Protein AF-A0A087S8H8-F1 (afdb_monomer)

Nearest PDB structures (foldseek):
  6p7z-assembly1_A  TM=6.722E-01  e=1.035E+00  Homo sapiens
  3n71-assembly1_A  TM=5.356E-01  e=2.766E+00  Mus musculus
  8w31-assembly1_A  TM=5.573E-01  e=4.852E+00  Rattus norvegicus

Solvent-accessible surface area (b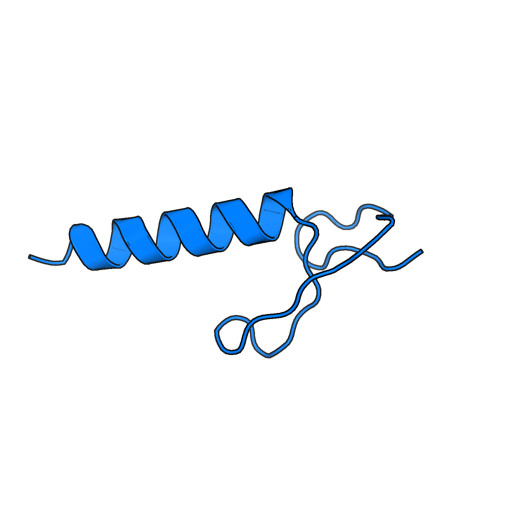ackbone atoms only — not comparable to full-atom values): 2748 Å² total; per-residue (Å²): 114,57,58,19,72,85,77,69,44,80,32,96,60,66,48,63,43,89,90,51,86,61,45,40,21,31,71,66,61,43,50,52,52,54,49,52,52,56,52,52,66,65,68,74,117

Structure (mmCIF, N/CA/C/O backbone):
data_AF-A0A087S8H8-F1
#
_entry.id   AF-A0A087S8H8-F1
#
loop_
_atom_site.group_PDB
_atom_site.id
_atom_site.type_symbol
_atom_site.label_atom_id
_atom_site.label_alt_id
_atom_site.label_comp_id
_atom_site.label_asym_id
_atom_site.label_entity_id
_atom_site.label_seq_id
_atom_site.pdbx_PDB_ins_code
_atom_site.Cartn_x
_atom_site.Cartn_y
_atom_site.Cartn_z
_atom_site.occupancy
_atom_site.B_iso_or_equiv
_atom_site.auth_seq_id
_atom_site.auth_comp_id
_atom_site.auth_asym_id
_atom_site.auth_atom_id
_atom_site.pdbx_PDB_model_num
ATOM 1 N N . MET A 1 1 ? -10.446 -1.255 12.390 1.00 79.38 1 MET A N 1
ATOM 2 C CA . MET A 1 1 ? -9.463 -0.426 11.667 1.00 79.38 1 MET A CA 1
ATOM 3 C C . MET A 1 1 ? -9.056 -1.225 10.443 1.00 79.38 1 MET A C 1
ATOM 5 O O . MET A 1 1 ? -8.987 -2.440 10.582 1.00 79.38 1 MET A O 1
ATOM 9 N N . PRO A 1 2 ? -8.925 -0.625 9.251 1.00 90.19 2 PRO A N 1
ATOM 10 C CA . PRO A 1 2 ? -8.375 -1.347 8.107 1.00 90.19 2 PRO A CA 1
ATOM 11 C C . PRO A 1 2 ? -6.922 -1.769 8.383 1.00 90.19 2 PRO A C 1
ATOM 13 O O . PRO A 1 2 ? -6.216 -1.110 9.152 1.00 90.19 2 PRO A O 1
ATOM 16 N N . ILE A 1 3 ? -6.501 -2.874 7.769 1.00 94.12 3 ILE A N 1
ATOM 17 C CA . ILE A 1 3 ? -5.166 -3.462 7.927 1.00 94.12 3 ILE A CA 1
ATOM 18 C C . ILE A 1 3 ? -4.387 -3.215 6.636 1.00 94.12 3 ILE A C 1
ATOM 20 O O . ILE A 1 3 ? -4.906 -3.456 5.552 1.00 94.12 3 ILE A O 1
ATOM 24 N N . CYS A 1 4 ? -3.149 -2.737 6.752 1.00 94.44 4 CYS A N 1
ATOM 25 C CA . CYS A 1 4 ? -2.265 -2.563 5.598 1.00 94.44 4 CYS A CA 1
ATOM 26 C C . CYS A 1 4 ? -1.794 -3.922 5.052 1.00 94.44 4 CYS A C 1
ATOM 28 O O . CYS A 1 4 ? -1.209 -4.703 5.806 1.00 94.44 4 CYS A O 1
ATOM 30 N N . ALA A 1 5 ? -1.948 -4.164 3.748 1.00 92.94 5 ALA A N 1
ATOM 31 C CA . ALA A 1 5 ? -1.519 -5.396 3.082 1.00 92.94 5 ALA A CA 1
ATOM 32 C C . ALA A 1 5 ? 0.002 -5.643 3.185 1.00 92.94 5 ALA A C 1
ATOM 34 O O . ALA A 1 5 ? 0.434 -6.779 3.361 1.00 92.94 5 ALA A O 1
ATOM 35 N N . LYS A 1 6 ? 0.825 -4.580 3.168 1.00 93.06 6 LYS A N 1
ATOM 36 C CA . LYS A 1 6 ? 2.298 -4.693 3.243 1.00 93.06 6 LYS A CA 1
ATOM 37 C C . LYS A 1 6 ? 2.823 -4.987 4.644 1.00 93.06 6 LYS A C 1
ATOM 39 O O . LYS A 1 6 ? 3.654 -5.871 4.824 1.00 93.06 6 LYS A O 1
ATOM 44 N N . CYS A 1 7 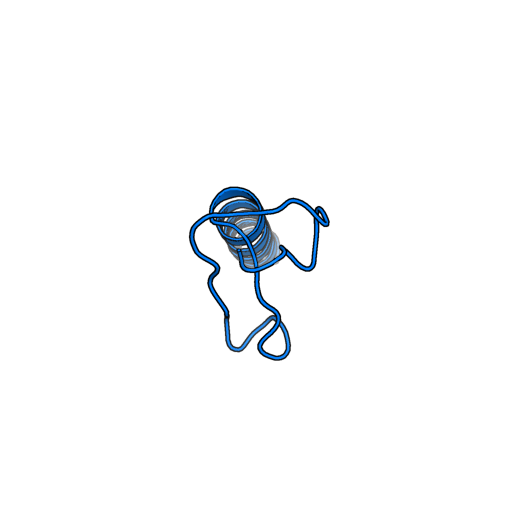? 2.414 -4.186 5.630 1.00 94.94 7 CYS A N 1
ATOM 45 C CA . CYS A 1 7 ? 3.016 -4.204 6.968 1.00 94.94 7 CYS A CA 1
ATOM 46 C C . CYS A 1 7 ? 2.135 -4.858 8.035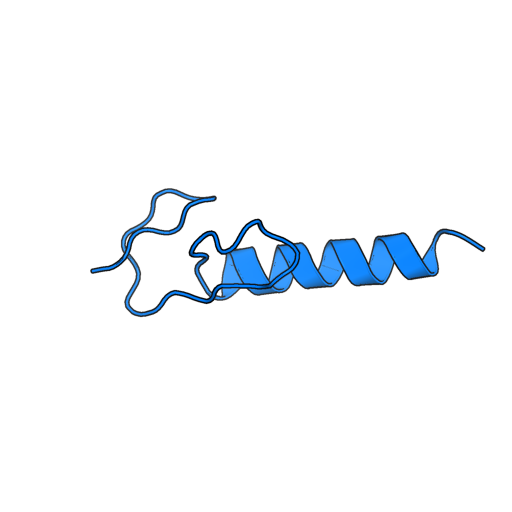 1.00 94.94 7 CYS A C 1
ATOM 48 O O . CYS A 1 7 ? 2.571 -4.983 9.175 1.00 94.94 7 CYS A O 1
ATOM 50 N N . SER A 1 8 ? 0.914 -5.278 7.679 1.00 95.19 8 SER A N 1
ATOM 51 C CA . SER A 1 8 ? -0.043 -5.946 8.575 1.00 95.19 8 SER A CA 1
ATOM 52 C C . SER A 1 8 ? -0.421 -5.148 9.833 1.00 95.19 8 SER A C 1
ATOM 54 O O . SER A 1 8 ? -0.974 -5.708 10.776 1.00 95.19 8 SER A O 1
ATOM 56 N N . ASN A 1 9 ? -0.153 -3.839 9.857 1.00 95.00 9 ASN A N 1
ATOM 57 C CA . ASN A 1 9 ? -0.518 -2.967 10.969 1.00 95.00 9 ASN A CA 1
ATOM 58 C C . ASN A 1 9 ? -1.964 -2.476 10.843 1.00 95.00 9 ASN A C 1
ATOM 60 O O . ASN A 1 9 ? -2.431 -2.152 9.745 1.00 95.00 9 ASN A O 1
ATOM 64 N N . ASP A 1 10 ? -2.627 -2.323 11.990 1.00 95.81 10 ASP A N 1
ATOM 65 C CA . ASP A 1 10 ? -3.881 -1.582 12.108 1.00 95.81 10 ASP A CA 1
ATOM 66 C C . ASP A 1 10 ? -3.653 -0.092 11.842 1.00 95.81 10 ASP A C 1
ATOM 68 O O . ASP A 1 10 ? -2.870 0.574 12.526 1.00 95.81 10 ASP A O 1
ATOM 72 N N . VAL A 1 11 ? -4.381 0.460 10.874 1.00 94.06 11 VAL A N 1
ATOM 73 C CA . VAL A 1 11 ? -4.264 1.871 10.500 1.00 94.06 11 VAL A CA 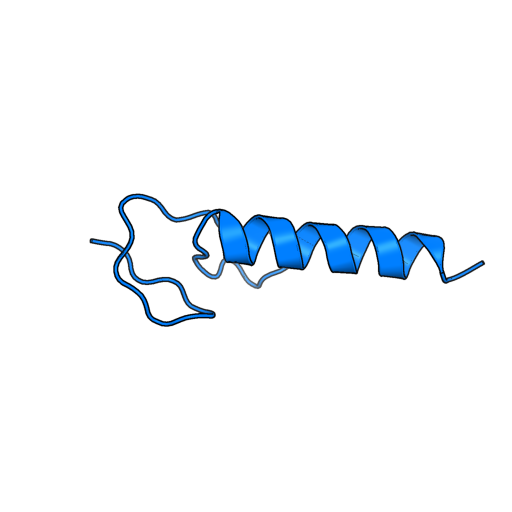1
ATOM 74 C C . VAL A 1 11 ? -5.618 2.562 10.459 1.00 94.06 11 VAL A C 1
ATOM 76 O O . VAL A 1 11 ? -6.675 1.948 10.364 1.00 94.06 11 VAL A O 1
ATOM 79 N N . LYS A 1 12 ? -5.607 3.894 10.555 1.00 93.00 12 LYS A N 1
ATOM 80 C CA . LYS A 1 12 ? -6.846 4.692 10.546 1.00 93.00 12 LYS A CA 1
ATOM 81 C C . LYS A 1 12 ? -7.458 4.820 9.152 1.00 93.00 12 LYS A C 1
ATOM 83 O O . LYS A 1 12 ? -8.658 5.051 9.040 1.00 93.00 12 LYS A O 1
ATOM 88 N N . LYS A 1 13 ? -6.629 4.725 8.114 1.00 91.69 13 LYS A N 1
ATOM 89 C CA . LYS A 1 13 ? -6.999 4.904 6.714 1.00 91.69 13 LYS A CA 1
ATOM 90 C C . LYS A 1 13 ? -6.053 4.092 5.835 1.00 91.69 13 LYS A C 1
ATOM 92 O O . LYS A 1 13 ? -4.859 4.031 6.131 1.00 91.69 13 LYS A O 1
ATOM 97 N N . VAL A 1 14 ? -6.609 3.520 4.778 1.00 93.56 14 VAL A N 1
ATOM 98 C CA . VAL A 1 14 ? -5.889 2.824 3.711 1.00 93.56 14 VAL A CA 1
ATOM 99 C C . VAL A 1 14 ? -6.119 3.531 2.378 1.00 93.56 14 VAL A C 1
ATOM 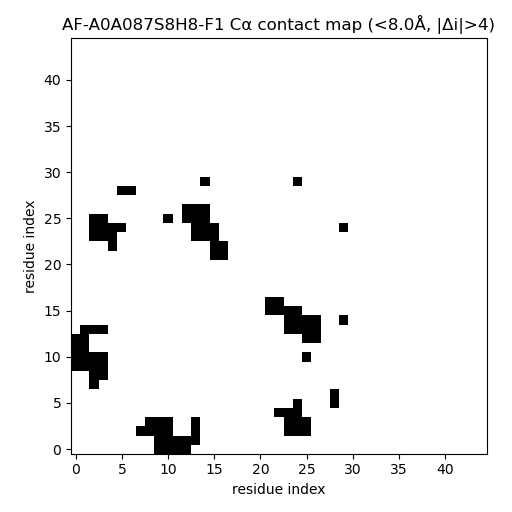101 O O . VAL A 1 14 ? -7.022 4.368 2.263 1.00 93.56 14 VAL A O 1
ATOM 104 N N . TYR A 1 15 ? -5.235 3.249 1.432 1.00 91.38 15 TYR A N 1
ATOM 105 C CA . TYR A 1 15 ? -5.195 3.784 0.082 1.00 91.38 15 TYR A CA 1
ATOM 106 C C . TYR A 1 15 ? -4.928 2.621 -0.871 1.00 91.38 15 TYR A C 1
ATOM 108 O O . TYR A 1 15 ? -3.989 1.856 -0.638 1.00 91.38 15 TYR A O 1
ATOM 116 N N . ASP A 1 16 ? -5.723 2.528 -1.925 1.00 89.44 16 ASP A N 1
ATOM 117 C CA . ASP A 1 16 ? -5.551 1.599 -3.034 1.00 89.44 16 ASP A CA 1
ATOM 118 C C . ASP A 1 16 ? -5.068 2.339 -4.294 1.00 89.44 16 ASP A C 1
ATOM 120 O O . ASP A 1 16 ? -5.197 3.561 -4.420 1.00 89.44 16 ASP A O 1
ATOM 124 N N . CYS A 1 17 ? -4.443 1.603 -5.209 1.00 83.50 17 CYS A N 1
ATOM 125 C CA . CYS A 1 17 ? -3.906 2.111 -6.465 1.00 83.50 17 CYS A CA 1
ATOM 126 C C . CYS A 1 17 ? -4.122 1.064 -7.567 1.00 83.50 17 CYS A C 1
ATOM 128 O O . CYS A 1 17 ? -3.998 -0.137 -7.327 1.00 83.50 17 CYS A O 1
ATOM 130 N N . ASP A 1 18 ? -4.394 1.508 -8.799 1.00 83.56 18 ASP A N 1
ATOM 131 C CA . ASP A 1 18 ? -4.604 0.611 -9.950 1.00 83.56 18 ASP A CA 1
ATOM 132 C C . ASP A 1 18 ? -3.382 -0.287 -10.247 1.00 83.56 18 ASP A C 1
ATOM 134 O O . ASP A 1 18 ? -3.502 -1.310 -10.914 1.00 83.56 18 ASP A O 1
ATOM 138 N N . HIS A 1 19 ? -2.199 0.077 -9.744 1.00 79.81 19 HIS A N 1
ATOM 139 C CA . HIS A 1 19 ? -0.945 -0.659 -9.934 1.00 79.81 19 HIS A CA 1
ATOM 140 C C . HIS A 1 19 ? -0.681 -1.712 -8.850 1.00 79.81 19 HIS A C 1
ATOM 142 O O . HIS A 1 19 ? 0.359 -2.367 -8.880 1.00 79.81 19 HIS A O 1
ATOM 148 N N . THR A 1 20 ? -1.586 -1.859 -7.881 1.00 77.69 20 THR A N 1
ATOM 149 C CA . THR A 1 20 ? -1.443 -2.794 -6.758 1.00 77.69 20 THR A CA 1
ATOM 150 C C . THR A 1 20 ? -2.579 -3.799 -6.675 1.00 77.69 20 THR A C 1
ATOM 152 O O . THR A 1 20 ? -2.929 -4.2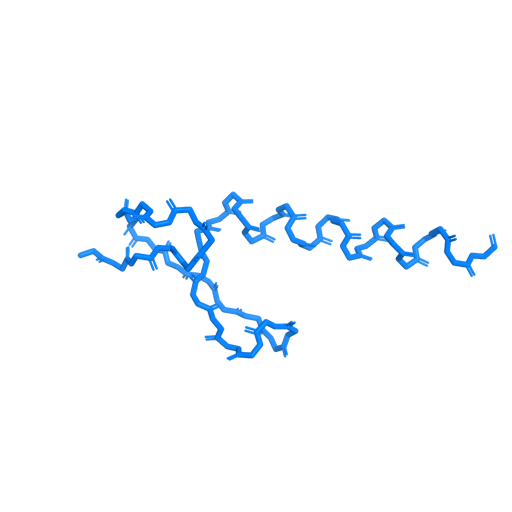16 -5.576 1.00 77.69 20 THR A O 1
ATOM 155 N N . ASP A 1 21 ? -3.217 -4.134 -7.799 1.00 83.44 21 ASP A N 1
ATOM 156 C CA . ASP A 1 21 ? -4.389 -5.023 -7.830 1.00 83.44 21 ASP A CA 1
ATOM 157 C C . ASP A 1 21 ? -5.490 -4.607 -6.827 1.00 83.44 21 ASP A C 1
ATOM 159 O O . ASP A 1 21 ? -6.213 -5.447 -6.290 1.00 83.44 21 ASP A O 1
ATOM 163 N N . TYR A 1 22 ? -5.622 -3.297 -6.571 1.00 83.00 22 TYR A N 1
ATOM 164 C CA . TYR A 1 22 ? -6.543 -2.711 -5.587 1.00 83.00 22 TYR A CA 1
ATOM 165 C C . TYR A 1 22 ? -6.311 -3.153 -4.131 1.00 83.00 22 TYR A C 1
ATOM 167 O O . TYR A 1 22 ? -7.231 -3.132 -3.314 1.00 83.00 22 TYR A O 1
ATOM 175 N N . GLU A 1 23 ? -5.086 -3.548 -3.778 1.00 90.19 23 GLU A N 1
ATOM 176 C CA . GLU A 1 23 ? -4.725 -3.812 -2.386 1.00 90.19 23 GLU A CA 1
ATOM 177 C C . GLU A 1 23 ? -4.673 -2.533 -1.530 1.00 90.19 23 GLU A C 1
ATOM 179 O O . GLU A 1 23 ? -4.263 -1.462 -1.981 1.00 90.19 23 GLU A O 1
ATOM 184 N N . ASP A 1 24 ? -5.051 -2.680 -0.258 1.00 93.44 24 ASP A N 1
ATOM 185 C CA . ASP A 1 24 ? -5.147 -1.601 0.723 1.00 93.44 24 ASP A CA 1
ATOM 186 C C . ASP A 1 24 ? -3.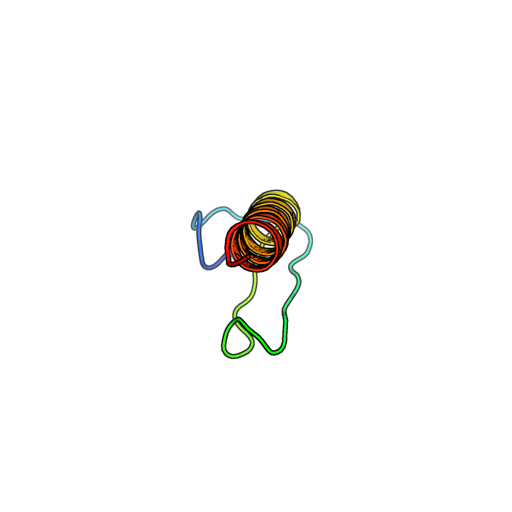814 -1.360 1.453 1.00 93.44 24 ASP A C 1
ATOM 188 O O . ASP A 1 24 ? -3.348 -2.190 2.243 1.00 93.44 24 ASP A O 1
ATOM 192 N N . TYR A 1 25 ? -3.224 -0.173 1.284 1.00 93.88 25 TYR A N 1
ATOM 193 C CA . TYR A 1 25 ? -1.961 0.204 1.929 1.00 93.88 25 TYR A CA 1
ATOM 194 C C . TYR A 1 25 ? -2.108 1.391 2.878 1.00 93.88 25 TYR A C 1
ATOM 196 O O . TYR A 1 25 ? -2.889 2.315 2.662 1.00 93.88 25 TYR A O 1
ATOM 204 N N . CYS A 1 26 ? -1.303 1.416 3.943 1.00 95.25 26 CYS A N 1
ATOM 205 C CA . CYS A 1 26 ? -1.144 2.631 4.738 1.00 95.25 26 CYS A CA 1
ATOM 206 C C . CYS A 1 26 ? -0.373 3.706 3.954 1.00 95.25 26 CYS A C 1
ATOM 208 O O . CYS A 1 26 ? 0.342 3.400 3.002 1.00 95.25 26 CYS A O 1
ATOM 210 N N . VAL A 1 27 ? -0.466 4.968 4.389 1.00 93.94 27 VAL A N 1
ATOM 211 C CA . VAL A 1 27 ? 0.176 6.108 3.705 1.00 93.94 27 VAL A CA 1
ATOM 212 C C . VAL A 1 27 ? 1.689 5.937 3.518 1.00 93.94 27 VAL A C 1
ATOM 214 O O . VAL A 1 27 ? 2.220 6.341 2.487 1.00 93.94 27 VAL A O 1
ATOM 217 N N . GLU A 1 28 ? 2.381 5.317 4.476 1.00 94.00 28 GLU A N 1
ATOM 218 C CA . GLU A 1 28 ? 3.831 5.097 4.410 1.00 94.00 28 GLU A CA 1
ATOM 219 C C . GLU A 1 28 ? 4.172 4.066 3.331 1.00 94.00 28 GLU A C 1
ATOM 221 O O . GLU A 1 28 ? 4.959 4.352 2.432 1.00 94.00 28 GLU A O 1
ATOM 226 N N . CYS A 1 29 ? 3.512 2.904 3.366 1.00 92.94 29 CYS A N 1
ATOM 227 C CA . CYS A 1 29 ? 3.714 1.842 2.384 1.00 92.94 29 CYS A CA 1
ATOM 228 C C . CYS A 1 29 ? 3.279 2.264 0.974 1.00 92.94 29 CYS A C 1
ATOM 230 O O . CYS A 1 29 ? 3.954 1.918 0.008 1.00 92.94 29 CYS A O 1
ATOM 232 N N . TYR A 1 30 ? 2.198 3.040 0.864 1.00 91.75 30 TYR A N 1
ATOM 233 C CA . TYR A 1 30 ? 1.729 3.622 -0.393 1.00 91.75 30 TYR A CA 1
ATOM 234 C C . TYR A 1 30 ? 2.757 4.610 -0.965 1.00 91.75 30 TYR A C 1
ATOM 236 O O . TYR A 1 30 ? 3.133 4.518 -2.130 1.00 91.75 30 TYR A O 1
ATOM 244 N N . THR A 1 31 ? 3.274 5.530 -0.143 1.00 90.88 31 THR A N 1
ATOM 245 C CA . THR A 1 31 ? 4.281 6.514 -0.587 1.00 90.88 31 THR A CA 1
ATOM 246 C C . THR A 1 31 ? 5.573 5.833 -1.030 1.00 90.88 31 THR A C 1
ATOM 248 O O . THR A 1 31 ? 6.128 6.190 -2.063 1.00 90.88 31 THR A O 1
ATOM 251 N N . GLU A 1 32 ? 6.036 4.837 -0.274 1.00 90.19 32 GLU A N 1
ATOM 252 C CA . GLU A 1 32 ? 7.235 4.061 -0.595 1.00 90.19 32 GLU A CA 1
ATOM 253 C C . GLU A 1 32 ? 7.087 3.307 -1.924 1.00 90.19 32 GLU A C 1
ATOM 255 O O . GLU A 1 32 ? 7.984 3.354 -2.763 1.00 90.19 32 GLU A O 1
ATOM 260 N N . LEU A 1 33 ? 5.938 2.660 -2.145 1.00 88.38 33 LEU A N 1
ATOM 261 C CA . LEU A 1 33 ? 5.634 1.989 -3.406 1.00 88.38 33 LEU A CA 1
ATOM 262 C C . LEU A 1 33 ? 5.715 2.969 -4.585 1.00 88.38 33 LEU A C 1
ATOM 264 O O . LEU A 1 33 ? 6.437 2.721 -5.548 1.00 88.38 33 LEU A O 1
ATOM 268 N N . HIS A 1 34 ? 5.014 4.100 -4.491 1.00 84.62 34 HIS A N 1
ATOM 269 C CA . HIS A 1 34 ? 4.995 5.101 -5.556 1.00 84.62 34 HIS A CA 1
ATOM 270 C C . HIS A 1 34 ? 6.364 5.752 -5.784 1.00 84.62 34 HIS A C 1
ATOM 272 O O . HIS A 1 34 ? 6.714 6.056 -6.927 1.00 84.62 34 HIS A O 1
ATOM 278 N N . TYR A 1 35 ? 7.161 5.934 -4.729 1.00 85.81 35 TYR A N 1
ATOM 279 C CA . TYR A 1 35 ? 8.534 6.416 -4.841 1.00 85.81 35 TYR A CA 1
ATOM 280 C C . TYR A 1 35 ? 9.397 5.441 -5.647 1.00 85.81 35 TYR A C 1
ATOM 282 O O . TYR A 1 35 ? 10.004 5.850 -6.636 1.00 85.81 35 TYR A O 1
ATOM 290 N N . TYR A 1 36 ? 9.381 4.149 -5.302 1.00 79.62 36 TYR A N 1
ATOM 291 C CA . TYR A 1 36 ? 10.141 3.143 -6.043 1.00 79.62 36 TYR A CA 1
ATOM 292 C C . TYR A 1 36 ? 9.679 3.002 -7.485 1.00 79.62 36 TYR A C 1
ATOM 294 O O . TYR A 1 36 ? 10.524 2.868 -8.364 1.00 79.62 36 TYR A O 1
ATOM 302 N N . MET A 1 37 ? 8.377 3.071 -7.762 1.00 78.38 37 MET A N 1
ATOM 303 C CA . MET A 1 37 ? 7.879 3.066 -9.140 1.00 78.38 37 MET A CA 1
ATOM 304 C C . MET A 1 37 ? 8.438 4.252 -9.934 1.00 78.38 37 MET A C 1
ATOM 306 O O . MET A 1 37 ? 9.004 4.058 -11.005 1.00 78.38 37 MET A O 1
ATOM 310 N N . THR A 1 38 ? 8.379 5.457 -9.363 1.00 78.00 38 THR A N 1
ATOM 311 C CA . THR A 1 38 ? 8.861 6.680 -10.023 1.00 78.00 38 THR A CA 1
ATOM 312 C C . THR A 1 38 ? 10.384 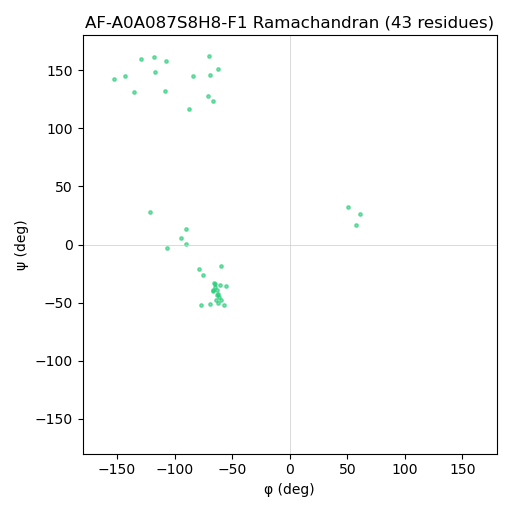6.660 -10.215 1.00 78.00 38 THR A C 1
ATOM 314 O O . THR A 1 38 ? 10.892 7.097 -11.245 1.00 78.00 38 THR A O 1
ATOM 317 N N . GLU A 1 39 ? 11.150 6.149 -9.247 1.00 73.44 39 GLU A N 1
ATOM 318 C CA . GLU A 1 39 ? 12.598 5.955 -9.408 1.00 73.44 39 GLU A CA 1
ATOM 319 C C . GLU A 1 39 ? 12.928 4.883 -10.452 1.00 73.44 39 GLU A C 1
ATOM 321 O O . GLU A 1 39 ? 13.849 5.074 -11.245 1.00 73.44 39 GLU A O 1
ATOM 326 N N . SER A 1 40 ? 12.170 3.785 -10.489 1.00 62.84 40 SER A N 1
ATOM 327 C CA . SER A 1 40 ? 12.348 2.708 -11.472 1.00 62.84 40 SER A CA 1
ATOM 328 C C . SER A 1 40 ? 12.113 3.210 -12.895 1.00 62.84 40 SER A C 1
ATOM 330 O O . SER A 1 40 ? 12.892 2.898 -13.792 1.00 62.84 40 SER A O 1
ATOM 332 N N . GLU A 1 41 ? 11.078 4.029 -13.097 1.00 61.38 41 GLU A N 1
ATOM 333 C CA . GLU A 1 41 ? 10.786 4.655 -14.389 1.00 61.38 41 GLU A CA 1
ATOM 334 C C . GLU A 1 41 ? 11.878 5.649 -14.811 1.00 61.38 41 GLU A C 1
ATOM 336 O O . GLU A 1 41 ? 12.202 5.751 -15.994 1.00 61.38 41 GLU A O 1
ATOM 341 N N . ASN A 1 42 ? 12.507 6.339 -13.856 1.00 59.78 42 ASN A N 1
ATOM 342 C CA . ASN A 1 42 ? 13.599 7.272 -14.141 1.00 59.78 42 ASN A CA 1
ATOM 343 C C . ASN A 1 42 ? 14.956 6.588 -14.393 1.00 59.78 42 ASN A C 1
ATOM 345 O O . ASN A 1 42 ? 15.817 7.193 -15.029 1.00 59.78 42 ASN A O 1
ATOM 349 N N . ASN A 1 43 ? 15.157 5.347 -13.938 1.00 55.50 43 ASN A N 1
ATOM 350 C CA . ASN A 1 43 ? 16.400 4.580 -14.128 1.00 55.50 43 ASN A CA 1
ATOM 351 C C . ASN A 1 43 ? 16.366 3.658 -15.368 1.00 55.50 43 ASN A C 1
ATOM 353 O O . ASN A 1 43 ? 17.287 2.880 -15.598 1.00 55.50 43 ASN A O 1
ATOM 357 N N . ALA A 1 44 ? 15.305 3.729 -16.175 1.00 54.44 44 ALA A N 1
ATOM 358 C CA . ALA A 1 44 ? 15.159 2.951 -17.406 1.00 54.44 44 ALA A CA 1
ATOM 359 C C . ALA A 1 44 ? 15.714 3.649 -18.671 1.00 54.44 44 ALA A C 1
ATOM 361 O O . ALA A 1 44 ? 15.417 3.195 -19.776 1.00 54.44 44 ALA A O 1
ATOM 362 N N . ASN A 1 45 ? 16.506 4.725 -18.535 1.00 45.66 45 ASN A N 1
ATOM 363 C CA . ASN A 1 45 ? 17.061 5.495 -19.662 1.00 45.66 45 ASN A CA 1
ATOM 364 C C . ASN A 1 45 ? 18.591 5.483 -19.708 1.00 45.66 45 ASN A C 1
ATOM 366 O O . ASN A 1 45 ? 19.213 5.909 -18.710 1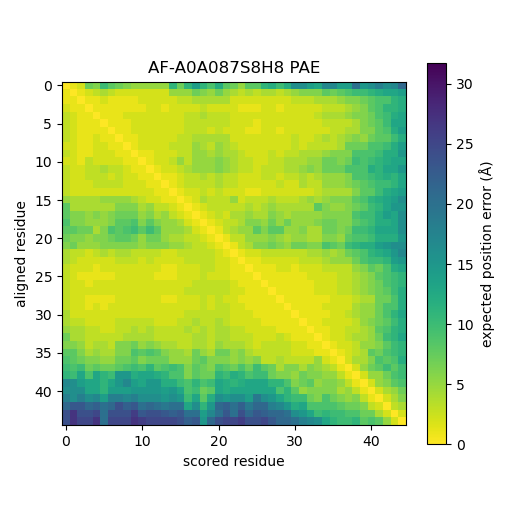.00 45.66 45 ASN A O 1
#

Sequence (45 aa):
MPICAKCSNDVKKVYDCDHTDYEDYCVECYTELHYYMTESENNAN

Secondary structure (DSSP, 8-state):
--B-TTT--B-S--B--GGGTT--B-HHHHHHHHHHHHHHHHT--

pLDDT: mean 84.52, std 12.56, range [45.66, 95.81]

Foldseek 3Di:
DDAAPVPRDDDPAWDADPVPVRGTHDPVVVVVVVVVVVVVVVVPD

Mean predicted aligned error: 5.71 Å

Radius of gyration: 11.69 Å; Cα contacts (8 Å, |Δi|>4): 49; chains: 1; bounding box: 26×13×32 Å

Organism: NCBI:txid1502289